Protein AF-A0A418PNS0-F1 (afdb_monomer)

Structure (mmCIF, N/CA/C/O backbone):
data_AF-A0A418PNS0-F1
#
_entry.id   AF-A0A418PNS0-F1
#
loop_
_atom_site.group_PDB
_atom_site.id
_atom_site.type_symbol
_atom_site.label_atom_id
_atom_site.label_alt_id
_atom_site.label_comp_id
_atom_site.label_asym_id
_atom_site.label_entity_id
_atom_site.label_seq_id
_atom_site.pdbx_PDB_ins_code
_atom_site.Cartn_x
_atom_site.Cartn_y
_atom_site.Cartn_z
_atom_site.occupancy
_atom_site.B_iso_or_equiv
_atom_site.auth_seq_id
_atom_site.auth_comp_id
_atom_site.auth_asym_id
_atom_site.auth_atom_id
_atom_site.pdbx_PDB_model_num
ATOM 1 N N . MET A 1 1 ? -11.534 26.327 50.986 1.00 34.31 1 MET A N 1
ATOM 2 C CA . MET A 1 1 ? -12.126 26.942 49.777 1.00 34.31 1 MET A CA 1
ATOM 3 C C . MET A 1 1 ? -12.841 25.831 49.018 1.00 34.31 1 MET A C 1
ATOM 5 O O . MET A 1 1 ? -12.192 24.864 48.654 1.00 34.31 1 MET A O 1
ATOM 9 N N . LYS A 1 2 ? -14.180 25.869 48.946 1.00 37.56 2 LYS A N 1
ATOM 10 C CA . LYS A 1 2 ? -15.025 24.792 48.393 1.00 37.56 2 LYS A CA 1
ATOM 11 C C . LYS A 1 2 ? -15.125 24.962 46.874 1.00 37.56 2 LYS A C 1
ATOM 13 O O . LYS A 1 2 ? -15.801 25.886 46.436 1.00 37.56 2 LYS A O 1
ATOM 18 N N . ASN A 1 3 ? -14.507 24.076 46.096 1.00 43.38 3 ASN A N 1
ATOM 19 C CA . ASN A 1 3 ? -14.860 23.908 44.685 1.00 43.38 3 ASN A CA 1
ATOM 20 C C . ASN A 1 3 ? -16.284 23.339 44.626 1.00 43.38 3 ASN A C 1
ATOM 22 O O . ASN A 1 3 ? -16.517 22.166 44.904 1.00 43.38 3 ASN A O 1
ATOM 26 N N . SER A 1 4 ? -17.253 24.206 44.352 1.00 55.69 4 SER A N 1
ATOM 27 C CA . SER A 1 4 ? -18.688 23.909 44.305 1.00 55.69 4 SER A CA 1
ATOM 28 C C . SER A 1 4 ? -19.158 23.314 42.972 1.00 55.69 4 SER A C 1
ATOM 30 O O . SER A 1 4 ? -20.361 23.220 42.742 1.00 55.69 4 SER A O 1
ATOM 32 N N . SER A 1 5 ? -18.242 22.903 42.096 1.00 72.25 5 SER A N 1
ATOM 33 C CA . SER A 1 5 ? -18.544 22.184 40.858 1.00 72.25 5 SER A CA 1
ATOM 34 C C . SER A 1 5 ? -18.240 20.698 41.038 1.00 72.25 5 SER A C 1
ATOM 36 O O . SER A 1 5 ? -17.0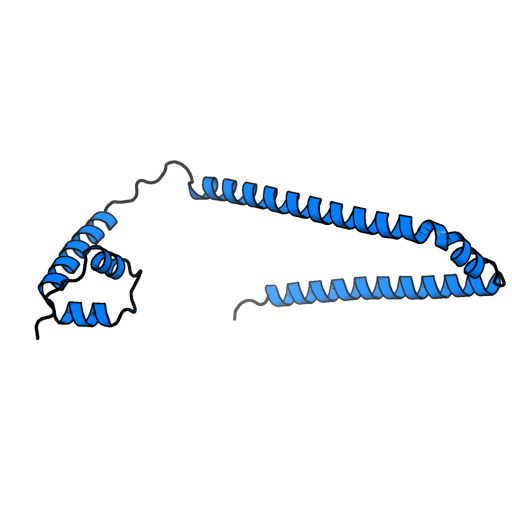80 20.305 41.157 1.00 72.25 5 SER A O 1
ATOM 38 N N . HIS A 1 6 ? -19.287 19.878 41.089 1.00 79.94 6 HIS A N 1
ATOM 39 C CA . HIS A 1 6 ? -19.162 18.425 40.978 1.00 79.94 6 HIS A CA 1
ATOM 40 C C . HIS A 1 6 ? -18.693 18.040 39.570 1.00 79.94 6 HIS A C 1
ATOM 42 O O . HIS A 1 6 ? -18.937 18.787 38.620 1.00 79.94 6 HIS A O 1
ATOM 48 N N . LEU A 1 7 ? -18.065 16.869 39.437 1.00 82.19 7 LEU A N 1
ATOM 49 C CA . LEU A 1 7 ? -17.803 16.270 38.128 1.00 82.19 7 LEU A CA 1
ATOM 50 C C . LEU A 1 7 ? -19.119 16.097 37.361 1.00 82.19 7 LEU A C 1
ATOM 52 O O . LEU A 1 7 ? -20.153 15.773 37.956 1.00 82.19 7 LEU A O 1
ATOM 56 N N . SER A 1 8 ? -19.069 16.335 36.050 1.00 85.12 8 SER A N 1
ATOM 57 C CA . SER A 1 8 ? -20.201 16.047 35.177 1.00 85.12 8 SER A CA 1
ATOM 58 C C . SER A 1 8 ? -20.406 14.536 35.073 1.00 85.12 8 SER A C 1
ATOM 60 O O . SER A 1 8 ? -19.487 13.745 35.316 1.00 85.12 8 SER A O 1
ATOM 62 N N . ASP A 1 9 ? -21.621 14.127 34.726 1.00 83.12 9 ASP A N 1
ATOM 63 C CA . ASP A 1 9 ? -21.936 12.707 34.610 1.00 83.12 9 ASP A CA 1
ATOM 64 C C . ASP A 1 9 ? -21.167 12.068 33.435 1.00 83.12 9 ASP A C 1
ATOM 66 O O . ASP A 1 9 ? -20.735 10.922 33.547 1.00 83.12 9 ASP A O 1
ATOM 70 N N . GLU A 1 10 ? -20.886 12.824 32.367 1.00 84.56 10 GLU A N 1
ATOM 71 C CA . GLU A 1 10 ? -20.041 12.389 31.245 1.00 84.56 10 GLU A CA 1
ATOM 72 C C . GLU A 1 10 ? -18.609 12.089 31.704 1.00 84.56 10 GLU A C 1
ATOM 74 O O . GLU A 1 10 ? -18.064 11.038 31.378 1.00 84.56 10 GLU A O 1
ATOM 79 N N . ALA A 1 11 ? -18.015 12.965 32.523 1.00 83.69 11 ALA A N 1
ATOM 80 C CA . ALA A 1 11 ? -16.664 12.760 33.044 1.00 83.69 11 ALA A CA 1
ATOM 81 C C . ALA A 1 11 ? -16.579 11.513 33.944 1.00 83.69 11 ALA A C 1
ATOM 83 O O . ALA A 1 11 ? -15.620 10.747 33.863 1.00 83.69 11 ALA A O 1
ATOM 84 N N . LEU A 1 12 ? -17.602 11.268 34.772 1.00 85.62 12 LEU A N 1
ATOM 85 C CA . LEU A 1 12 ? -17.678 10.065 35.609 1.00 85.62 12 LEU A CA 1
ATOM 86 C C . LEU A 1 12 ? -17.809 8.784 34.771 1.00 85.62 12 LEU A C 1
ATOM 88 O O . LEU A 1 12 ? -17.169 7.779 35.086 1.00 85.62 12 LEU A O 1
ATOM 92 N N . GLN A 1 13 ? -18.612 8.811 33.704 1.00 85.81 13 GLN A N 1
ATOM 93 C CA . GLN A 1 13 ? -18.807 7.663 32.814 1.00 85.81 13 GLN A CA 1
ATOM 94 C C . GLN A 1 13 ? -17.563 7.363 31.969 1.00 85.81 13 GLN A C 1
ATOM 96 O O . GLN A 1 13 ? -17.143 6.208 31.914 1.00 85.81 13 GLN A O 1
ATOM 101 N N . SER A 1 14 ? -16.925 8.378 31.381 1.00 85.75 14 SER A N 1
ATOM 102 C CA . SER A 1 14 ? -15.680 8.209 30.618 1.00 85.75 14 SER A CA 1
ATOM 103 C C . SER A 1 14 ? -14.528 7.720 31.498 1.00 85.75 14 SER A C 1
ATOM 105 O O . SER A 1 14 ? -13.734 6.880 31.068 1.00 85.75 14 SER A O 1
ATOM 107 N N . TYR A 1 15 ? -14.454 8.168 32.758 1.00 86.38 15 TYR A N 1
ATOM 108 C CA . TYR A 1 15 ? -13.502 7.620 33.729 1.00 86.38 15 TYR A CA 1
ATOM 109 C C . TYR A 1 15 ? -13.773 6.132 34.003 1.00 86.38 15 TYR A C 1
ATOM 111 O O . TYR A 1 15 ? -12.856 5.309 33.984 1.00 86.38 15 TYR A O 1
ATOM 119 N N . LEU A 1 16 ? -15.043 5.758 34.185 1.00 86.50 16 LEU A N 1
ATOM 120 C CA . LEU A 1 16 ? -15.452 4.377 34.434 1.00 86.50 16 LEU A CA 1
ATOM 121 C C . LEU A 1 16 ? -15.197 3.439 33.235 1.00 86.50 16 LEU A C 1
ATOM 123 O O . LEU A 1 16 ? -14.823 2.282 33.431 1.00 86.50 16 LEU A O 1
ATOM 127 N N . LEU A 1 17 ? -15.360 3.940 32.008 1.00 85.50 17 LEU A N 1
ATOM 128 C CA . LEU A 1 17 ? -15.086 3.223 30.755 1.00 85.50 17 LEU A CA 1
ATOM 129 C C . LEU A 1 17 ? -13.595 3.198 30.372 1.00 85.50 17 LEU A C 1
ATOM 131 O O . LEU A 1 17 ? -13.240 2.599 29.359 1.00 85.50 17 LEU A O 1
ATOM 135 N N . LYS A 1 18 ? -12.717 3.780 31.204 1.00 82.50 18 LYS A N 1
ATOM 136 C CA . LYS A 1 18 ? -11.265 3.907 30.980 1.00 82.50 18 LYS A CA 1
ATOM 137 C C . LYS A 1 18 ? -10.877 4.746 29.754 1.00 82.50 18 LYS A C 1
ATOM 139 O O . LYS A 1 18 ? -9.773 4.597 29.241 1.00 82.50 18 LYS A O 1
ATOM 144 N N . GLU A 1 19 ? -11.740 5.650 29.303 1.00 78.31 19 GLU A N 1
ATOM 145 C CA . GLU A 1 19 ? -11.437 6.556 28.184 1.00 78.31 19 GLU A CA 1
ATOM 146 C C . GLU A 1 19 ? -10.477 7.687 28.594 1.00 78.31 19 GLU A C 1
ATOM 148 O O . GLU A 1 19 ? -9.728 8.192 27.763 1.00 78.31 19 GLU A O 1
ATOM 153 N N . ILE A 1 20 ? -10.477 8.069 29.878 1.00 76.75 20 ILE A N 1
ATOM 154 C CA . ILE A 1 20 ? -9.719 9.212 30.429 1.00 76.75 20 ILE A CA 1
ATOM 155 C C . ILE A 1 20 ? -8.940 8.836 31.702 1.00 76.75 20 ILE A C 1
ATOM 157 O O . ILE A 1 20 ? -8.942 9.550 32.701 1.00 76.75 20 ILE A O 1
ATOM 161 N N . GLN A 1 21 ? -8.298 7.667 31.684 1.00 65.31 21 GLN A N 1
ATOM 162 C CA . GLN A 1 21 ? -7.735 7.019 32.876 1.00 65.31 21 GLN A CA 1
ATOM 163 C C . GLN A 1 21 ? -6.574 7.775 33.564 1.00 65.31 21 GLN A C 1
ATOM 165 O O . GLN A 1 21 ? -6.324 7.521 34.739 1.00 65.31 21 GLN A O 1
ATOM 170 N N . ASP A 1 22 ? -5.913 8.709 32.870 1.00 71.06 22 ASP A N 1
ATOM 171 C CA . ASP A 1 22 ? -4.702 9.411 33.339 1.00 71.06 22 ASP A CA 1
ATOM 172 C C . ASP A 1 22 ? -4.942 10.858 33.817 1.00 71.06 22 ASP A C 1
ATOM 174 O O . ASP A 1 22 ? -3.990 11.603 34.058 1.00 71.06 22 ASP A O 1
ATOM 178 N N . ASP A 1 23 ? -6.196 11.291 33.964 1.00 78.31 23 ASP A N 1
ATOM 179 C CA . ASP A 1 23 ? -6.484 12.656 34.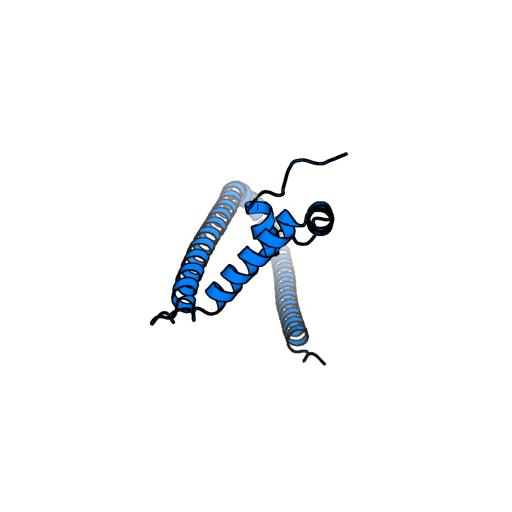413 1.00 78.31 23 ASP A CA 1
ATOM 180 C C . ASP A 1 23 ? -6.400 12.770 35.948 1.00 78.31 23 ASP A C 1
ATOM 182 O O . ASP A 1 23 ? -7.330 12.425 36.689 1.00 78.31 23 ASP A O 1
ATOM 186 N N . SER A 1 24 ? -5.255 13.252 36.438 1.00 76.31 24 SER A N 1
ATOM 187 C CA . SER A 1 24 ? -4.953 13.384 37.870 1.00 76.31 24 SER A CA 1
ATOM 188 C C . SER A 1 24 ? -5.951 14.268 38.623 1.00 76.31 24 SER A C 1
ATOM 190 O O . SER A 1 24 ? -6.207 14.032 39.805 1.00 76.31 24 SER A O 1
ATOM 192 N N . LEU A 1 25 ? -6.576 15.231 37.939 1.00 80.31 25 LEU A N 1
ATOM 193 C CA . LEU A 1 25 ? -7.578 16.127 38.520 1.00 80.31 25 LEU A CA 1
ATOM 194 C C . LEU A 1 25 ? -8.886 15.398 38.855 1.00 80.31 25 LEU A C 1
ATOM 196 O O . LEU A 1 25 ? -9.565 15.745 39.825 1.00 80.31 25 LEU A O 1
ATOM 200 N N . ILE A 1 26 ? -9.246 14.380 38.069 1.00 81.56 26 ILE A N 1
ATOM 201 C CA . ILE A 1 26 ? -10.452 13.574 38.295 1.00 81.56 26 ILE A CA 1
ATOM 202 C C . ILE A 1 26 ? -10.249 12.663 39.506 1.00 81.56 26 ILE A C 1
ATOM 204 O O . ILE A 1 26 ? -11.144 12.555 40.346 1.00 81.56 26 ILE A O 1
ATOM 208 N N . VAL A 1 27 ? -9.064 12.060 39.628 1.00 82.75 27 VAL A N 1
ATOM 209 C CA . VAL A 1 27 ? -8.703 11.200 40.765 1.00 82.75 27 VAL A CA 1
ATOM 210 C C . VAL A 1 27 ? -8.703 12.002 42.069 1.00 82.75 27 VAL A C 1
ATOM 212 O O . VAL A 1 27 ? -9.378 11.615 43.021 1.00 82.75 27 VAL A O 1
ATOM 215 N N . GLU A 1 28 ? -8.052 13.169 42.085 1.00 82.81 28 GLU A N 1
ATOM 216 C CA . GLU A 1 28 ? -8.014 14.053 43.259 1.00 82.81 28 GLU A CA 1
ATOM 217 C C . GLU A 1 28 ? -9.425 14.513 43.678 1.00 82.81 28 GLU A C 1
ATOM 219 O O . GLU A 1 28 ? -9.766 14.543 44.864 1.00 82.81 28 GLU A O 1
ATOM 224 N N . HIS A 1 29 ? -10.302 14.812 42.711 1.00 84.25 29 HIS A N 1
ATOM 225 C CA . HIS A 1 29 ? -11.686 15.186 43.004 1.00 84.25 29 HIS A CA 1
ATOM 226 C C . HIS A 1 29 ? -12.522 14.014 43.541 1.00 84.25 29 HIS A C 1
ATOM 228 O O . HIS A 1 29 ? -13.371 14.220 44.412 1.00 84.25 29 HIS A O 1
ATOM 234 N N . LEU A 1 30 ? -12.316 12.797 43.034 1.00 83.50 30 LEU A N 1
ATOM 235 C CA . LEU A 1 30 ? -13.018 11.599 43.502 1.00 83.50 30 LEU A CA 1
ATOM 236 C C . LEU A 1 30 ? -12.628 11.228 44.937 1.00 83.50 30 LEU A C 1
ATOM 238 O O . LEU A 1 30 ? -13.503 10.827 45.703 1.00 83.50 30 LEU A O 1
ATOM 242 N N . GLU A 1 31 ? -11.366 11.428 45.323 1.00 83.56 31 GLU A N 1
ATOM 243 C CA . GLU A 1 31 ? -10.904 11.239 46.705 1.00 83.56 31 GLU A CA 1
ATOM 244 C C . GLU A 1 31 ? -11.460 12.310 47.658 1.00 83.56 31 GLU A C 1
ATOM 246 O O . GLU A 1 31 ? -11.788 12.021 48.810 1.00 83.56 31 GLU A O 1
ATOM 251 N N . ALA A 1 32 ? -11.624 13.547 47.179 1.00 83.88 32 ALA A N 1
ATOM 252 C CA . ALA A 1 32 ? -12.115 14.663 47.987 1.00 83.88 32 ALA A CA 1
ATOM 253 C C . ALA A 1 32 ? -13.655 14.782 48.044 1.00 83.88 32 ALA A C 1
ATOM 255 O O . ALA A 1 32 ? -14.192 15.424 48.954 1.00 83.88 32 ALA A O 1
ATOM 256 N N . CYS A 1 33 ? -14.394 14.209 47.084 1.00 86.50 33 CYS A N 1
ATOM 257 C CA . CYS A 1 33 ? -15.842 14.392 46.941 1.00 86.50 33 CYS A CA 1
ATOM 258 C C . CYS A 1 33 ? -16.636 13.082 47.076 1.00 86.50 33 CYS A C 1
ATOM 260 O O . CYS A 1 33 ? -16.921 12.390 46.095 1.00 86.50 33 CYS A O 1
ATOM 262 N N . SER A 1 34 ? -17.151 12.825 48.282 1.00 83.50 34 SER A N 1
ATOM 263 C CA . SER A 1 34 ? -17.984 11.647 48.585 1.00 83.50 34 SER A CA 1
ATOM 264 C C . SER A 1 34 ? -19.245 11.518 47.717 1.00 83.50 34 SER A C 1
ATOM 266 O O . SER A 1 34 ? -19.723 10.415 47.456 1.00 83.50 34 SER A O 1
ATOM 268 N N . LYS A 1 35 ? -19.797 12.636 47.228 1.00 86.50 35 LYS A N 1
ATOM 269 C CA . LYS A 1 35 ? -20.976 12.629 46.348 1.00 86.50 35 LYS A CA 1
ATOM 270 C C . LYS A 1 35 ? -20.647 12.126 44.940 1.00 86.50 35 LYS A C 1
ATOM 272 O O . LYS A 1 35 ? -21.447 11.389 44.371 1.00 86.50 35 LYS A O 1
ATOM 277 N N . CYS A 1 36 ? -19.493 12.508 44.390 1.00 86.81 36 CYS A N 1
ATOM 278 C CA . CYS A 1 36 ? -19.026 12.022 43.090 1.00 86.81 36 CYS A CA 1
ATOM 279 C C . CYS A 1 36 ? -18.625 10.542 43.175 1.00 86.81 36 CYS A C 1
ATOM 281 O O . CYS A 1 36 ? -18.976 9.769 42.288 1.00 86.81 36 CYS A O 1
ATOM 283 N N . GLN A 1 37 ? -18.000 10.132 44.283 1.00 86.81 37 GLN A N 1
ATOM 284 C CA . GLN A 1 37 ? -17.685 8.729 44.558 1.00 86.81 37 GLN A CA 1
ATOM 285 C C . GLN A 1 37 ? -18.946 7.853 44.604 1.00 86.81 37 GLN A C 1
ATOM 287 O O . GLN A 1 37 ? -19.016 6.834 43.924 1.00 86.81 37 GLN A O 1
ATOM 292 N N . LYS A 1 38 ? -19.984 8.285 45.331 1.00 87.81 38 LYS A N 1
ATOM 293 C CA . LYS A 1 38 ? -21.247 7.540 45.414 1.00 87.81 38 LYS A CA 1
ATOM 294 C C . LYS A 1 38 ? -21.931 7.379 44.050 1.00 87.81 38 LYS A C 1
ATOM 296 O O . LYS A 1 38 ? -22.424 6.303 43.733 1.00 87.81 38 LYS A O 1
ATOM 301 N N . ARG A 1 39 ? -21.921 8.422 43.213 1.00 87.38 39 ARG A N 1
ATOM 302 C CA . ARG A 1 39 ? -22.436 8.335 41.833 1.00 87.38 39 ARG A CA 1
ATOM 303 C C . ARG A 1 39 ? -21.633 7.355 40.982 1.00 87.38 39 ARG A C 1
ATOM 305 O O . ARG A 1 39 ? -22.213 6.591 40.220 1.00 87.38 39 ARG A O 1
ATOM 312 N N . LEU A 1 40 ? -20.308 7.356 41.120 1.00 88.56 40 LEU A N 1
ATOM 313 C CA . LEU A 1 40 ? -19.442 6.410 40.420 1.00 88.56 40 LEU A CA 1
ATOM 314 C C . LEU A 1 40 ? -19.761 4.957 40.811 1.00 88.56 40 LEU A C 1
ATOM 316 O O . LEU A 1 40 ? -19.812 4.090 39.941 1.00 88.56 40 LEU A O 1
ATOM 320 N N . GLU A 1 41 ? -20.026 4.693 42.092 1.00 87.94 41 GLU A N 1
ATOM 321 C CA . GLU A 1 41 ? -20.464 3.376 42.577 1.00 87.94 41 GLU A CA 1
ATOM 322 C C . GLU A 1 41 ? -21.824 2.966 41.991 1.00 87.94 41 GLU A C 1
ATOM 324 O O . GLU A 1 41 ? -21.991 1.826 41.553 1.00 87.94 41 GLU A O 1
ATOM 329 N N . GLU A 1 42 ? -22.783 3.892 41.915 1.00 89.94 42 GLU A N 1
ATOM 330 C CA . GLU A 1 42 ? -24.085 3.657 41.275 1.00 89.94 42 GLU A CA 1
ATOM 331 C C . GLU A 1 42 ? -23.915 3.283 39.789 1.00 89.94 42 GLU A C 1
ATOM 333 O O . GLU A 1 42 ? -24.461 2.272 39.336 1.00 89.94 42 GLU A O 1
ATOM 338 N N . TYR A 1 43 ? -23.081 4.015 39.043 1.00 89.69 43 TYR A N 1
ATOM 339 C CA . TYR A 1 43 ? -22.762 3.688 37.648 1.00 89.69 43 TYR A CA 1
ATOM 340 C C . TYR A 1 43 ? -22.029 2.346 37.505 1.00 89.69 43 TYR A C 1
ATOM 342 O O . TYR A 1 43 ? -22.332 1.574 36.592 1.00 89.69 43 TYR A O 1
ATOM 350 N N . GLN A 1 44 ? -21.117 2.011 38.423 1.00 88.31 44 GLN A N 1
ATOM 351 C CA . GLN A 1 44 ? -20.456 0.702 38.446 1.00 88.31 44 GLN A CA 1
ATOM 352 C C . GLN A 1 44 ? -21.456 -0.446 38.587 1.00 88.31 44 GLN A C 1
ATOM 354 O O . GLN A 1 44 ? -21.295 -1.482 37.940 1.00 88.31 44 GLN A O 1
ATOM 359 N N . VAL A 1 45 ? -22.484 -0.284 39.423 1.00 89.69 45 VAL A N 1
ATOM 360 C CA . VAL A 1 45 ? -23.540 -1.291 39.587 1.00 89.69 45 VAL A CA 1
ATOM 361 C C . VAL A 1 45 ? -24.328 -1.462 38.289 1.00 89.69 45 VAL A C 1
ATOM 363 O O . VAL A 1 45 ? -24.568 -2.597 37.874 1.00 89.69 45 VAL A O 1
ATOM 366 N N . VAL A 1 46 ? -24.680 -0.364 37.613 1.00 88.50 46 VAL A N 1
ATOM 367 C CA . VAL A 1 46 ? -25.388 -0.407 36.324 1.00 88.50 46 VAL A CA 1
ATOM 368 C C . VAL A 1 46 ? -24.558 -1.134 35.268 1.00 88.50 46 VAL A C 1
ATOM 370 O O . VAL A 1 46 ? -25.051 -2.091 34.675 1.00 88.50 46 VAL A O 1
ATOM 373 N N . ILE A 1 47 ? -23.287 -0.764 35.083 1.00 86.62 47 ILE A N 1
ATOM 374 C CA . ILE A 1 47 ? -22.409 -1.414 34.097 1.00 86.62 47 ILE A CA 1
ATOM 375 C C . ILE A 1 47 ? -22.229 -2.899 34.408 1.00 86.62 47 ILE A C 1
ATOM 377 O O . ILE A 1 47 ? -22.341 -3.725 33.506 1.00 86.62 47 ILE A O 1
ATOM 381 N N . LYS A 1 48 ? -22.018 -3.267 35.678 1.00 86.31 48 LYS A N 1
ATOM 382 C CA . LYS A 1 48 ? -21.928 -4.678 36.084 1.00 86.31 48 LYS A CA 1
ATOM 383 C C . LYS A 1 48 ? -23.198 -5.455 35.755 1.00 86.31 48 LYS A C 1
ATOM 385 O O . LYS A 1 48 ? -23.111 -6.631 35.428 1.00 86.31 48 LYS A O 1
ATOM 390 N N . ASN A 1 49 ? -24.370 -4.833 35.862 1.00 86.50 49 ASN A N 1
ATOM 391 C CA . ASN A 1 49 ? -25.630 -5.483 35.514 1.00 86.50 49 ASN A CA 1
ATOM 392 C C . ASN A 1 49 ? -25.830 -5.578 34.000 1.00 86.50 49 ASN A C 1
ATOM 394 O O . ASN A 1 49 ? -26.288 -6.613 33.535 1.00 86.50 49 ASN A O 1
ATOM 398 N N . VAL A 1 50 ? -25.426 -4.563 33.234 1.00 84.88 50 VAL A N 1
ATOM 399 C CA . VAL A 1 50 ? -25.449 -4.609 31.763 1.00 84.88 50 VAL A CA 1
ATOM 400 C C . VAL A 1 50 ? -24.491 -5.676 31.231 1.00 84.88 50 VAL A C 1
ATOM 402 O O . VAL A 1 50 ? -24.859 -6.435 30.349 1.00 84.88 50 VAL A O 1
ATOM 405 N N . GLN A 1 51 ? -23.296 -5.809 31.810 1.00 83.25 51 GLN A N 1
ATOM 406 C CA . GLN A 1 51 ? -22.322 -6.841 31.425 1.00 83.25 51 GLN A CA 1
ATOM 407 C C . GLN A 1 51 ? -22.769 -8.272 31.759 1.00 83.25 51 GLN A C 1
ATOM 409 O O . GLN A 1 51 ? -22.244 -9.218 31.181 1.00 83.25 51 GLN A O 1
ATOM 414 N N . LYS A 1 52 ? -23.710 -8.446 32.697 1.00 84.31 52 LYS A N 1
ATOM 415 C CA . LYS A 1 52 ? -24.325 -9.751 32.997 1.00 84.31 52 LYS A CA 1
ATOM 416 C C . LYS A 1 52 ? -25.392 -10.150 31.984 1.00 84.31 52 LYS A C 1
ATOM 418 O O . LYS A 1 52 ? -25.808 -11.305 31.994 1.00 84.31 52 LYS A O 1
ATOM 423 N N . ILE A 1 53 ? -25.874 -9.210 31.174 1.00 83.06 53 ILE A N 1
ATOM 424 C CA . ILE A 1 53 ? -26.771 -9.530 30.072 1.00 83.06 53 ILE A CA 1
ATOM 425 C C . ILE A 1 53 ? -25.914 -10.282 29.061 1.00 83.06 53 ILE A C 1
ATOM 427 O O . ILE A 1 53 ? -24.989 -9.708 28.483 1.00 83.06 53 ILE A O 1
ATOM 431 N N . GLU A 1 54 ? -26.176 -11.579 28.899 1.00 72.62 54 GLU A N 1
ATOM 432 C CA . GLU A 1 54 ? -25.531 -12.342 27.839 1.00 72.62 54 GLU A CA 1
ATOM 433 C C . GLU A 1 54 ? -25.857 -11.660 26.508 1.00 72.62 54 GLU A C 1
ATOM 435 O O . GLU A 1 54 ? -27.033 -11.409 26.223 1.00 72.62 54 GLU A O 1
ATOM 440 N N . PRO A 1 55 ? -24.842 -11.307 25.704 1.00 70.88 55 PRO A N 1
ATOM 441 C CA . PRO A 1 55 ? -25.099 -10.773 24.384 1.00 70.88 55 PRO A CA 1
ATOM 442 C C . PRO A 1 55 ? -25.868 -11.835 23.604 1.00 70.88 55 PRO A C 1
ATOM 444 O O . PRO A 1 55 ? -25.403 -12.969 23.473 1.00 70.88 55 PRO A O 1
ATOM 447 N N . GLU A 1 56 ? -27.051 -11.477 23.103 1.00 75.62 56 GLU A N 1
ATOM 448 C CA . GLU A 1 56 ? -27.794 -12.353 22.205 1.00 75.62 56 GLU A CA 1
ATOM 449 C C . GLU A 1 56 ? -26.876 -12.714 21.036 1.00 75.62 56 GLU A C 1
ATOM 451 O O . GLU A 1 56 ? -26.390 -11.849 20.301 1.00 75.62 56 GLU A O 1
ATOM 456 N N . GLY A 1 57 ? -26.577 -14.006 20.903 1.00 70.38 57 GLY A N 1
ATOM 457 C CA . GLY A 1 57 ? -25.777 -14.495 19.796 1.00 70.38 57 GLY A CA 1
ATOM 458 C C . GLY A 1 57 ? -26.513 -14.195 18.500 1.00 70.38 57 GLY A C 1
ATOM 459 O O . GLY A 1 57 ? -27.616 -14.694 18.275 1.00 70.38 57 GLY A O 1
ATOM 460 N N . PHE A 1 58 ? -25.914 -13.384 17.633 1.00 77.12 58 PHE A N 1
ATOM 461 C CA . PHE A 1 58 ? -26.425 -13.240 16.280 1.00 77.12 58 PHE A CA 1
ATOM 462 C C . PHE A 1 58 ? -26.437 -14.622 15.620 1.00 77.12 58 PHE A C 1
ATOM 464 O O . PHE A 1 58 ? -25.448 -15.352 15.649 1.00 77.12 58 PHE A O 1
ATOM 471 N N . THR A 1 59 ? -27.558 -14.985 14.997 1.00 79.75 59 THR A N 1
ATOM 472 C CA . THR A 1 59 ? -27.697 -16.251 14.254 1.00 79.75 59 THR A CA 1
ATOM 473 C C . THR A 1 59 ? -26.844 -16.291 12.984 1.00 79.75 59 THR A C 1
ATOM 475 O O . THR A 1 59 ? -26.774 -17.319 12.313 1.00 79.75 59 THR A O 1
ATOM 478 N N . PHE A 1 60 ? -26.194 -15.176 12.649 1.00 81.25 60 PHE A N 1
ATOM 479 C CA . PHE A 1 60 ? -25.301 -15.022 11.516 1.00 81.25 60 PHE A CA 1
ATOM 480 C C . PHE A 1 60 ? -23.951 -14.466 11.973 1.00 81.25 60 PHE A C 1
ATOM 482 O O . PHE A 1 60 ? -23.860 -13.675 12.912 1.00 81.25 60 PHE A O 1
ATOM 489 N N . ASP A 1 61 ? -22.896 -14.868 11.270 1.00 83.50 61 ASP A N 1
ATOM 490 C CA . ASP A 1 61 ? -21.538 -14.409 11.537 1.00 83.50 61 ASP A CA 1
ATOM 491 C C . ASP A 1 61 ? -21.366 -12.949 11.083 1.00 83.50 61 ASP A C 1
ATOM 493 O O . ASP A 1 61 ? -21.135 -12.643 9.908 1.00 83.50 61 ASP A O 1
ATOM 497 N N . VAL A 1 62 ? -21.505 -12.033 12.043 1.00 83.81 62 VAL A N 1
ATOM 498 C CA . VAL A 1 62 ? -21.303 -10.591 11.846 1.00 83.81 62 VAL A CA 1
ATOM 499 C C . VAL A 1 62 ? -19.875 -10.298 11.384 1.00 83.81 62 VAL A C 1
ATOM 501 O O . VAL A 1 62 ? -19.672 -9.424 10.542 1.00 83.81 62 VAL A O 1
ATOM 504 N N . SER A 1 63 ? -18.886 -11.047 11.877 1.00 84.44 63 SER A N 1
ATOM 505 C CA . SER A 1 63 ? -17.483 -10.854 11.508 1.00 84.44 63 SER A CA 1
ATOM 506 C C . SER A 1 63 ? -17.259 -11.191 10.039 1.00 84.44 63 SER A C 1
ATOM 508 O O . SER A 1 63 ? -16.629 -10.412 9.324 1.00 84.44 63 SER A O 1
ATOM 510 N N . ALA A 1 64 ? -17.830 -12.299 9.558 1.00 84.50 64 ALA A N 1
ATOM 511 C CA . ALA A 1 64 ? -17.770 -12.664 8.145 1.00 84.50 64 ALA A CA 1
ATOM 512 C C . ALA A 1 64 ? -18.453 -11.617 7.253 1.00 84.50 64 ALA A C 1
ATOM 514 O O . ALA A 1 64 ? -17.908 -11.245 6.209 1.00 84.50 64 ALA A O 1
ATOM 515 N N . LEU A 1 65 ? -19.614 -11.102 7.674 1.00 86.25 65 LEU A N 1
ATOM 516 C CA . LEU A 1 65 ? -20.331 -10.073 6.922 1.00 86.25 65 LEU A CA 1
ATOM 517 C C . LEU A 1 65 ? -19.507 -8.784 6.814 1.00 86.25 65 LEU A C 1
ATOM 519 O O . LEU A 1 65 ? -19.336 -8.271 5.711 1.00 86.25 65 LEU A O 1
ATOM 523 N N . VAL A 1 66 ? -18.956 -8.299 7.931 1.00 88.25 66 VAL A N 1
ATOM 524 C CA . VAL A 1 66 ? -18.142 -7.073 7.980 1.00 88.25 66 VAL A CA 1
ATOM 525 C C . VAL A 1 66 ? -16.832 -7.240 7.207 1.00 88.25 66 VAL A C 1
ATOM 527 O O . VAL A 1 66 ? -16.443 -6.350 6.450 1.00 88.25 66 VAL A O 1
ATOM 530 N N . MET A 1 67 ? -16.163 -8.389 7.339 1.00 88.31 67 MET A N 1
ATOM 531 C CA . MET A 1 67 ? -14.913 -8.667 6.626 1.00 88.31 67 MET A CA 1
ATOM 532 C C . MET A 1 67 ? -15.121 -8.674 5.106 1.00 88.31 67 MET A C 1
ATOM 534 O O . MET A 1 67 ? -14.302 -8.147 4.347 1.00 88.31 67 MET A O 1
ATOM 538 N N . ASN A 1 68 ? -16.251 -9.208 4.641 1.00 87.81 68 ASN A N 1
ATOM 539 C CA . ASN A 1 68 ? -16.599 -9.176 3.226 1.00 87.81 68 ASN A CA 1
ATOM 540 C C . ASN A 1 68 ? -16.788 -7.732 2.719 1.00 87.81 68 ASN A C 1
ATOM 542 O O . ASN A 1 68 ? -16.295 -7.374 1.650 1.00 87.81 68 ASN A O 1
ATOM 546 N N . THR A 1 69 ? -17.422 -6.851 3.495 1.00 83.00 69 THR A N 1
ATOM 547 C CA . THR A 1 69 ? -17.584 -5.439 3.105 1.00 83.00 69 THR A CA 1
ATOM 548 C C . THR A 1 69 ? -16.257 -4.681 3.065 1.00 83.00 69 THR A C 1
ATOM 550 O O . THR A 1 69 ? -16.023 -3.910 2.129 1.00 83.00 69 THR A O 1
ATOM 553 N N . VAL A 1 70 ? -15.371 -4.911 4.040 1.00 86.38 70 VAL A N 1
ATOM 554 C CA . VAL A 1 70 ? -14.048 -4.262 4.102 1.00 86.38 70 VAL A CA 1
ATOM 555 C C . VAL A 1 70 ? -13.181 -4.677 2.914 1.00 86.38 70 VAL A C 1
ATOM 557 O O . VAL A 1 70 ? -12.656 -3.821 2.200 1.00 86.38 70 VAL A O 1
ATOM 560 N N . THR A 1 71 ? -13.097 -5.979 2.636 1.00 83.44 71 THR A N 1
ATOM 561 C CA . THR A 1 71 ? -12.280 -6.510 1.532 1.00 83.44 71 THR A CA 1
ATOM 562 C C . THR A 1 71 ? -12.770 -6.034 0.163 1.00 83.44 71 THR A C 1
ATOM 564 O O . THR A 1 71 ? -11.962 -5.692 -0.703 1.00 83.44 71 THR A O 1
ATOM 567 N N . VAL A 1 72 ? -14.088 -5.933 -0.047 1.00 82.44 72 VAL A N 1
ATOM 568 C CA . VAL A 1 72 ? -14.661 -5.374 -1.283 1.00 82.44 72 VAL A CA 1
ATOM 569 C C . VAL A 1 72 ? -14.299 -3.894 -1.447 1.00 82.44 72 VAL A C 1
ATOM 571 O O . VAL A 1 72 ? -13.953 -3.466 -2.554 1.00 82.44 72 VAL A O 1
ATOM 574 N N . TYR A 1 73 ? -14.340 -3.110 -0.367 1.00 79.81 73 TYR A N 1
ATOM 575 C CA . TYR A 1 73 ? -13.974 -1.695 -0.403 1.00 79.81 73 TYR A CA 1
ATOM 576 C C . TYR A 1 73 ? -12.482 -1.490 -0.703 1.00 79.81 73 TYR A C 1
ATOM 578 O O . TYR A 1 73 ? -12.136 -0.714 -1.600 1.00 79.81 73 TYR A O 1
ATOM 586 N N . GLU A 1 74 ? -11.598 -2.226 -0.026 1.00 79.62 74 GLU A N 1
ATOM 587 C CA . GLU A 1 74 ? -10.153 -2.175 -0.275 1.00 79.62 74 GLU A CA 1
ATOM 588 C C . GLU A 1 74 ? -9.806 -2.592 -1.702 1.00 79.62 74 GLU A C 1
ATOM 590 O O . GLU A 1 74 ? -9.083 -1.876 -2.398 1.00 79.62 74 GLU A O 1
ATOM 595 N N . LYS A 1 75 ? -10.393 -3.689 -2.187 1.00 80.12 75 LYS A N 1
ATOM 596 C CA . LYS A 1 75 ? -10.159 -4.185 -3.548 1.00 80.12 75 LYS A CA 1
ATOM 597 C C . LYS A 1 75 ? -10.627 -3.191 -4.611 1.00 80.12 75 LYS A C 1
ATOM 599 O O . LYS A 1 75 ? -9.982 -3.033 -5.648 1.00 80.12 75 LYS A O 1
ATOM 604 N N . ARG A 1 76 ? -11.733 -2.480 -4.369 1.00 78.75 76 ARG A N 1
ATOM 605 C CA . ARG A 1 76 ? -12.219 -1.425 -5.273 1.00 78.75 76 ARG A CA 1
ATOM 606 C C . ARG A 1 76 ? -11.303 -0.199 -5.259 1.00 78.75 76 ARG A C 1
ATOM 608 O O . ARG A 1 76 ? -11.076 0.400 -6.312 1.00 78.75 76 ARG A O 1
ATOM 615 N N . LYS A 1 77 ? -10.767 0.163 -4.091 1.00 81.69 77 LYS A N 1
ATOM 616 C CA . LYS A 1 77 ? -9.826 1.278 -3.925 1.00 81.69 77 LYS A CA 1
ATOM 617 C C . LYS A 1 77 ? -8.473 0.985 -4.582 1.00 81.69 77 LYS A C 1
ATOM 619 O O . LYS A 1 77 ? -8.008 1.829 -5.349 1.00 81.69 77 LYS A O 1
ATOM 624 N N . SER A 1 78 ? -7.892 -0.199 -4.360 1.00 78.81 78 SER A N 1
ATOM 625 C CA . SER A 1 78 ? -6.592 -0.578 -4.941 1.00 78.81 78 SER A CA 1
ATOM 626 C C . SER A 1 78 ? -6.666 -0.629 -6.464 1.00 78.81 78 SER A C 1
ATOM 628 O O . SER A 1 78 ? -5.857 -0.004 -7.140 1.00 78.81 78 SER A O 1
ATOM 630 N N . ARG A 1 79 ? -7.717 -1.248 -7.017 1.00 78.31 79 ARG A N 1
ATOM 631 C CA . ARG A 1 79 ? -7.910 -1.348 -8.467 1.00 78.31 79 ARG A CA 1
ATOM 632 C C . ARG A 1 79 ? -8.000 0.033 -9.127 1.00 78.31 79 ARG A C 1
ATOM 634 O O . ARG A 1 79 ? -7.449 0.241 -10.202 1.00 78.31 79 ARG A O 1
ATOM 641 N N . ARG A 1 80 ? -8.658 1.009 -8.488 1.00 78.62 80 ARG A N 1
ATOM 642 C CA . ARG A 1 80 ? -8.721 2.389 -9.005 1.00 78.62 80 ARG A CA 1
ATOM 643 C C . ARG A 1 80 ? -7.354 3.080 -8.969 1.00 78.62 80 ARG A C 1
ATOM 645 O O . ARG A 1 80 ? -7.038 3.820 -9.896 1.00 78.62 80 ARG A O 1
ATOM 652 N N . GLN A 1 81 ? -6.557 2.844 -7.928 1.00 81.19 81 GLN A N 1
ATOM 653 C CA . GLN A 1 81 ? -5.191 3.369 -7.831 1.00 81.19 81 GLN A CA 1
ATOM 654 C C . GLN A 1 81 ? -4.253 2.723 -8.855 1.00 81.19 81 GLN A C 1
ATOM 656 O O . GLN A 1 81 ? -3.485 3.438 -9.488 1.00 81.19 81 GLN A O 1
ATOM 661 N N . GLU A 1 82 ? -4.360 1.414 -9.082 1.00 86.12 82 GLU A N 1
ATOM 662 C CA . GLU A 1 82 ? -3.608 0.703 -10.120 1.00 86.12 82 GLU A CA 1
ATOM 663 C C . GLU A 1 82 ? -3.919 1.262 -11.511 1.00 86.12 82 GLU A C 1
ATOM 665 O O . GLU A 1 82 ? -3.000 1.583 -12.260 1.00 86.12 82 GLU A O 1
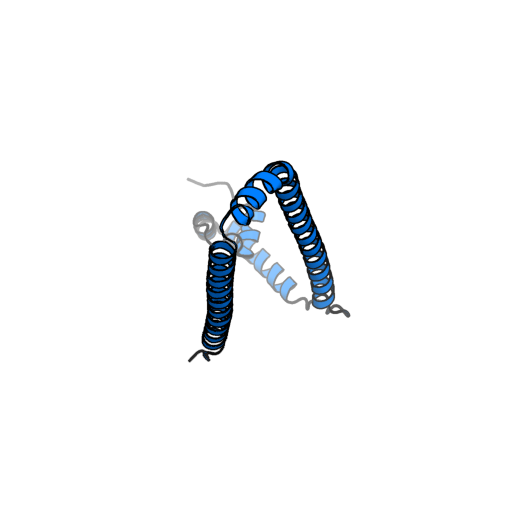ATOM 670 N N . PHE A 1 83 ? -5.197 1.467 -11.848 1.00 88.06 83 PHE A N 1
ATOM 671 C CA . PHE A 1 83 ? -5.563 2.080 -13.127 1.00 88.06 83 PHE A CA 1
ATOM 672 C C . PHE A 1 83 ? -5.060 3.518 -13.261 1.00 88.06 83 PHE A C 1
ATOM 674 O O . PHE A 1 83 ? -4.602 3.900 -14.335 1.00 88.06 83 PHE A O 1
ATOM 681 N N . ALA A 1 84 ? -5.113 4.312 -12.188 1.00 90.75 84 ALA A N 1
ATOM 682 C CA . ALA A 1 84 ? -4.565 5.666 -12.200 1.00 90.75 84 ALA A CA 1
ATOM 683 C C . ALA A 1 84 ? -3.042 5.654 -12.410 1.00 90.75 84 ALA A C 1
ATOM 685 O O . ALA A 1 84 ? -2.532 6.413 -13.231 1.00 90.75 84 ALA A O 1
ATOM 686 N N . PHE A 1 85 ? -2.330 4.755 -11.728 1.00 92.44 85 PHE A N 1
ATOM 687 C CA . PHE A 1 85 ? -0.889 4.576 -11.879 1.00 92.44 85 PHE A CA 1
ATOM 688 C C . PHE A 1 85 ? -0.517 4.173 -13.310 1.00 92.44 85 PHE A C 1
ATOM 690 O O . PHE A 1 85 ? 0.312 4.831 -13.937 1.00 92.44 85 PHE A O 1
ATOM 697 N N . TRP A 1 86 ? -1.177 3.151 -13.863 1.00 93.69 86 TRP A N 1
ATOM 698 C CA . TRP A 1 86 ? -0.955 2.714 -15.243 1.00 93.69 86 TRP A CA 1
ATOM 699 C C . TRP A 1 86 ? -1.315 3.794 -16.265 1.00 93.69 86 TRP A C 1
ATOM 701 O O . TRP A 1 86 ? -0.589 3.974 -17.239 1.00 93.69 86 TRP A O 1
ATOM 711 N N . GLY A 1 87 ? -2.388 4.553 -16.033 1.00 94.44 87 GLY A N 1
ATOM 712 C CA . GLY A 1 87 ? -2.770 5.677 -16.886 1.00 94.44 87 GLY A CA 1
ATOM 713 C C . GLY A 1 87 ? -1.700 6.769 -16.931 1.00 94.44 87 GLY A C 1
ATOM 714 O O . GLY A 1 87 ? -1.316 7.206 -18.015 1.00 94.44 87 GLY A O 1
ATOM 715 N N . VAL A 1 88 ? -1.165 7.164 -15.770 1.00 94.94 88 VAL A N 1
ATOM 716 C CA . VAL A 1 88 ? -0.067 8.143 -15.683 1.00 94.94 88 VAL A CA 1
ATOM 717 C C . VAL A 1 88 ? 1.204 7.604 -16.339 1.00 94.94 88 VAL A C 1
ATOM 719 O O . VAL A 1 88 ? 1.853 8.333 -17.087 1.00 94.94 88 VAL A O 1
ATOM 722 N N . LEU A 1 89 ? 1.539 6.330 -16.115 1.00 94.12 89 LEU A N 1
ATOM 723 C CA . LEU A 1 89 ? 2.709 5.690 -16.717 1.00 94.12 89 LEU A CA 1
ATOM 724 C C . LEU A 1 89 ? 2.623 5.694 -18.250 1.00 94.12 89 LEU A C 1
ATOM 726 O O . LEU A 1 89 ? 3.574 6.093 -18.916 1.00 94.12 89 LEU A O 1
ATOM 730 N N . ILE A 1 90 ? 1.475 5.301 -18.810 1.00 95.62 90 ILE A N 1
ATOM 731 C CA . ILE A 1 90 ? 1.242 5.298 -20.261 1.00 95.62 90 ILE A CA 1
ATOM 732 C C . ILE A 1 90 ? 1.345 6.716 -20.823 1.00 95.62 90 ILE A C 1
ATOM 734 O O . ILE A 1 90 ? 1.999 6.920 -21.842 1.00 95.62 90 ILE A O 1
ATOM 738 N N . LEU A 1 91 ? 0.746 7.702 -20.153 1.00 95.75 91 LEU A N 1
ATOM 739 C CA . LEU A 1 91 ? 0.794 9.096 -20.589 1.00 95.75 91 LEU A CA 1
ATOM 740 C C . LEU A 1 91 ? 2.231 9.632 -20.596 1.00 95.75 91 LEU A C 1
ATOM 742 O O . LEU A 1 91 ? 2.632 10.303 -21.545 1.00 95.75 91 LEU A O 1
ATOM 746 N N . LEU A 1 92 ? 3.024 9.285 -19.584 1.00 95.81 92 LEU A N 1
ATOM 747 C CA . LEU A 1 92 ? 4.429 9.668 -19.488 1.00 95.81 92 LEU A CA 1
ATOM 748 C C . LEU A 1 92 ? 5.259 9.011 -20.602 1.00 95.81 92 LEU A C 1
ATOM 750 O O . LEU A 1 92 ? 6.011 9.698 -21.291 1.00 95.81 92 LEU A O 1
ATOM 754 N N . VAL A 1 93 ? 5.076 7.708 -20.841 1.00 95.31 93 VAL A N 1
ATOM 755 C CA . VAL A 1 93 ? 5.764 6.980 -21.922 1.00 95.31 93 VAL A CA 1
ATOM 756 C C . VAL A 1 93 ? 5.390 7.537 -23.296 1.00 95.31 93 VAL A C 1
ATOM 758 O O . VAL A 1 93 ? 6.273 7.748 -24.129 1.00 95.31 93 VAL A O 1
ATOM 761 N N . LEU A 1 94 ? 4.107 7.821 -23.536 1.00 95.44 94 LEU A N 1
ATOM 762 C CA . LEU A 1 94 ? 3.641 8.443 -24.776 1.00 95.44 94 LEU A CA 1
ATOM 763 C C . LEU A 1 94 ? 4.204 9.854 -24.941 1.00 95.44 94 LEU A C 1
ATOM 765 O O . LEU A 1 94 ? 4.647 10.195 -26.033 1.00 95.44 94 LEU A O 1
ATOM 769 N N . GLY A 1 95 ? 4.248 10.649 -23.870 1.00 94.56 95 GLY A N 1
ATOM 770 C CA . GLY A 1 95 ? 4.832 11.988 -23.882 1.00 94.56 95 GLY A CA 1
ATOM 771 C C . GLY A 1 95 ? 6.314 11.973 -24.254 1.00 94.56 95 GLY A C 1
ATOM 772 O O . GLY A 1 95 ? 6.729 12.698 -25.157 1.00 94.56 95 GLY A O 1
ATOM 773 N N . ILE A 1 96 ? 7.103 11.094 -23.626 1.00 93.19 96 ILE A N 1
ATOM 774 C CA . ILE A 1 96 ? 8.527 10.920 -23.954 1.00 93.19 96 ILE A CA 1
ATOM 775 C C . ILE A 1 96 ? 8.694 10.424 -25.392 1.00 93.19 96 ILE A C 1
ATOM 777 O O . ILE A 1 96 ? 9.541 10.933 -26.128 1.00 93.19 96 ILE A O 1
ATOM 781 N N . SER A 1 97 ? 7.891 9.447 -25.814 1.00 89.69 97 SER A N 1
ATOM 782 C CA . SER A 1 97 ? 7.958 8.895 -27.172 1.00 89.69 97 SER A CA 1
ATOM 783 C C . SER A 1 97 ? 7.644 9.968 -28.213 1.00 89.69 97 SER A C 1
ATOM 785 O O . SER A 1 97 ? 8.391 10.142 -29.169 1.00 89.69 97 SER A O 1
ATOM 787 N N . PHE A 1 98 ? 6.589 10.752 -27.992 1.00 94.25 98 PHE A N 1
ATOM 788 C CA . PHE A 1 98 ? 6.195 11.830 -28.892 1.00 94.25 98 PHE A CA 1
ATOM 789 C C . PHE A 1 98 ? 7.260 12.928 -28.969 1.00 94.25 98 PHE A C 1
ATOM 791 O O . PHE A 1 98 ? 7.602 13.387 -30.057 1.00 94.25 98 PHE A O 1
ATOM 798 N N . PHE A 1 99 ? 7.839 13.300 -27.826 1.00 93.12 99 PHE A N 1
ATOM 799 C CA . PHE A 1 99 ? 8.913 14.286 -27.761 1.00 93.12 99 PHE A CA 1
ATOM 800 C C . PHE A 1 99 ? 10.216 13.805 -28.421 1.00 93.12 99 PHE A C 1
ATOM 802 O O . PHE A 1 99 ? 10.940 14.606 -29.005 1.00 93.12 99 PHE A O 1
ATOM 809 N N . SER A 1 100 ? 10.518 12.505 -28.360 1.00 88.69 100 SER A N 1
ATOM 810 C CA . SER A 1 100 ? 11.753 11.928 -28.913 1.00 88.69 100 SER A CA 1
ATOM 811 C C . SER A 1 100 ? 11.679 11.583 -30.407 1.00 88.69 100 SER A C 1
ATOM 813 O O . SER A 1 100 ? 12.726 11.535 -31.054 1.00 88.69 100 SER A O 1
ATOM 815 N N . LEU A 1 101 ? 10.481 11.428 -30.990 1.00 88.88 101 LEU A N 1
ATOM 816 C CA . LEU A 1 101 ? 10.277 11.184 -32.429 1.00 88.88 101 LEU A CA 1
ATOM 817 C C . LEU A 1 101 ? 11.081 12.111 -33.370 1.00 88.88 101 LEU A C 1
ATOM 819 O O . LEU A 1 101 ? 11.749 11.583 -34.260 1.00 88.88 101 LEU A O 1
ATOM 823 N N . PRO A 1 102 ? 11.089 13.451 -33.210 1.00 89.88 102 PRO A N 1
ATOM 824 C CA . PRO A 1 102 ? 11.868 14.329 -34.091 1.00 89.88 102 PRO A CA 1
ATOM 825 C C . PRO A 1 102 ? 13.390 14.170 -33.936 1.00 89.88 102 PRO A C 1
ATOM 827 O O . PRO A 1 102 ? 14.136 14.493 -34.859 1.00 89.88 102 PRO A O 1
ATOM 830 N N . PHE A 1 103 ? 13.865 13.648 -32.803 1.00 85.69 103 PHE A N 1
ATOM 831 C CA . PHE A 1 103 ? 15.291 13.444 -32.531 1.00 85.69 103 PHE A CA 1
ATOM 832 C C . PHE A 1 103 ? 15.794 12.062 -32.967 1.00 85.69 103 PHE A C 1
ATOM 834 O O . PHE A 1 103 ? 16.990 11.905 -33.226 1.00 85.69 103 PHE A O 1
ATOM 841 N N . LEU A 1 104 ? 14.901 11.074 -33.116 1.00 84.56 104 LEU A N 1
ATOM 842 C CA . LEU A 1 104 ? 15.242 9.728 -33.588 1.00 84.56 104 LEU A CA 1
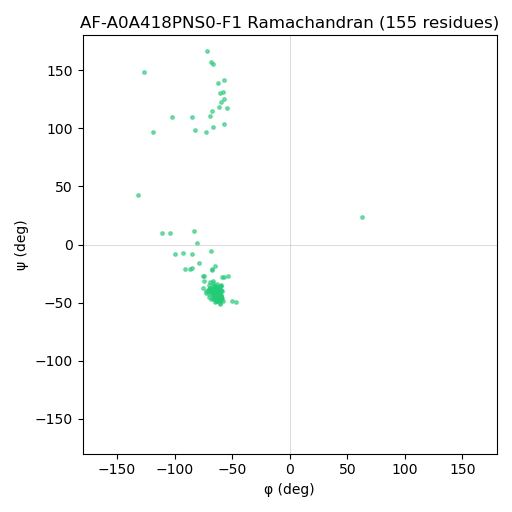ATOM 843 C C . LEU A 1 104 ? 16.081 9.705 -34.874 1.00 84.56 104 LEU A C 1
ATOM 845 O O . LEU A 1 104 ? 17.094 9.012 -34.865 1.00 84.56 104 LEU A O 1
ATOM 849 N N . PRO A 1 105 ? 15.758 10.431 -35.964 1.00 83.56 105 PRO A N 1
ATOM 850 C CA . PRO A 1 105 ? 16.563 10.363 -37.185 1.00 83.56 105 PRO A CA 1
ATOM 851 C C . PRO A 1 105 ? 18.000 10.868 -36.986 1.00 83.56 105 PRO A C 1
ATOM 853 O O . PRO A 1 105 ? 18.920 10.317 -37.585 1.00 83.56 105 PRO A O 1
ATOM 856 N N . ALA A 1 106 ? 18.225 11.866 -36.125 1.00 83.06 106 ALA A N 1
ATOM 857 C CA . ALA A 1 106 ? 19.568 12.361 -35.816 1.00 83.06 106 ALA A CA 1
ATOM 858 C C . ALA A 1 106 ? 20.377 11.340 -35.000 1.00 83.06 106 ALA A C 1
ATOM 860 O O . ALA A 1 106 ? 21.539 11.078 -35.309 1.00 83.06 106 ALA A O 1
ATOM 861 N N . VAL A 1 107 ? 19.739 10.718 -34.004 1.00 80.56 107 VAL A N 1
ATOM 862 C CA . VAL A 1 107 ? 20.346 9.663 -33.182 1.00 80.56 107 VAL A CA 1
ATOM 863 C C . VAL A 1 107 ? 20.645 8.431 -34.036 1.00 80.56 107 VAL A C 1
ATOM 865 O O . VAL A 1 107 ? 21.779 7.964 -34.061 1.00 80.56 107 VAL A O 1
ATOM 868 N N . PHE A 1 108 ? 19.681 7.949 -34.823 1.00 79.88 108 PHE A N 1
ATOM 869 C CA . PHE A 1 108 ? 19.894 6.825 -35.733 1.00 79.88 108 PHE A CA 1
ATOM 870 C C . PHE A 1 108 ? 20.992 7.111 -36.753 1.00 79.88 108 PHE A C 1
ATOM 872 O O . PHE A 1 108 ? 21.823 6.242 -36.999 1.00 79.88 108 PHE A O 1
ATOM 879 N N . LYS A 1 109 ? 21.065 8.328 -37.300 1.00 81.94 109 LYS A N 1
ATOM 880 C CA . LYS A 1 109 ? 22.147 8.700 -38.213 1.00 81.94 109 LYS A CA 1
ATOM 881 C C . LYS A 1 109 ? 23.515 8.631 -37.535 1.00 81.94 109 LYS A C 1
ATOM 883 O O . LYS A 1 109 ? 24.436 8.136 -38.161 1.00 81.94 109 LYS A O 1
ATOM 888 N N . LEU A 1 110 ? 23.652 9.043 -36.274 1.00 76.44 110 LEU A N 1
ATOM 889 C CA . LEU A 1 110 ? 24.906 8.910 -35.515 1.00 76.44 110 LEU A CA 1
ATOM 890 C C . LEU A 1 110 ? 25.298 7.444 -35.264 1.00 76.44 110 LEU A C 1
ATOM 892 O O . LEU A 1 110 ? 26.471 7.097 -35.372 1.00 76.44 110 LEU A O 1
ATOM 896 N N . PHE A 1 111 ? 24.328 6.572 -34.973 1.00 70.00 111 PHE A N 1
ATOM 897 C CA . PHE A 1 111 ? 24.583 5.141 -34.758 1.00 70.00 111 PHE A CA 1
ATOM 898 C C . PHE A 1 111 ? 24.866 4.368 -36.059 1.00 70.00 111 PHE A C 1
ATOM 900 O O . PHE A 1 111 ? 25.643 3.409 -36.047 1.00 70.00 111 PHE A O 1
ATOM 907 N N . PHE A 1 112 ? 24.270 4.789 -37.179 1.00 69.69 112 PHE A N 1
ATOM 908 C CA . PHE A 1 112 ? 24.414 4.142 -38.487 1.00 69.69 112 PHE A CA 1
ATOM 909 C C . PHE A 1 112 ? 25.415 4.828 -39.434 1.00 69.69 112 PHE A C 1
ATOM 911 O O . PHE A 1 112 ? 25.726 4.255 -40.473 1.00 69.69 112 PHE A O 1
ATOM 918 N N . SER A 1 113 ? 25.953 6.013 -39.110 1.00 68.56 113 SER A N 1
ATOM 919 C CA . SER A 1 113 ? 27.018 6.655 -39.906 1.00 68.56 113 SER A CA 1
ATOM 920 C C . SER A 1 113 ? 28.426 6.182 -39.542 1.00 68.56 113 SER A C 1
ATOM 922 O O . SER A 1 113 ? 29.386 6.580 -40.199 1.00 68.56 113 SER A O 1
ATOM 924 N N . GLY A 1 114 ? 28.572 5.396 -38.473 1.00 66.94 114 GLY A N 1
ATOM 925 C CA . GLY A 1 114 ? 29.832 4.74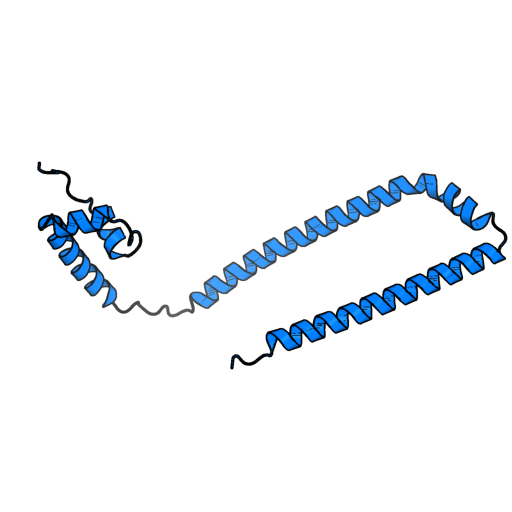8 -38.114 1.00 66.94 114 GLY A CA 1
ATOM 926 C C . GLY A 1 114 ? 30.177 3.599 -39.066 1.00 66.94 114 GLY A C 1
ATOM 927 O O . GLY A 1 114 ? 29.334 3.124 -39.827 1.00 66.94 114 GLY A O 1
ATOM 928 N N . SER A 1 115 ? 31.423 3.117 -39.023 1.00 76.19 115 SER A N 1
ATOM 929 C CA . SER A 1 115 ? 31.761 1.883 -39.738 1.00 76.19 115 SER A CA 1
ATOM 930 C C . SER A 1 115 ? 30.937 0.726 -39.162 1.00 76.19 115 SER A C 1
ATOM 932 O O . SER A 1 115 ? 30.783 0.618 -37.943 1.00 76.19 115 SER A O 1
ATOM 934 N N . GLY A 1 116 ? 30.420 -0.156 -40.024 1.00 76.62 116 GLY A N 1
ATOM 935 C CA . GLY A 1 116 ? 29.548 -1.256 -39.595 1.00 76.62 116 GLY A CA 1
ATOM 936 C C . GLY A 1 116 ? 30.155 -2.133 -38.492 1.00 76.62 116 GLY A C 1
ATOM 937 O O . GLY A 1 116 ? 29.417 -2.659 -37.666 1.00 76.62 116 GLY A O 1
ATOM 938 N N . LEU A 1 117 ? 31.491 -2.223 -38.416 1.00 77.12 117 LEU A N 1
ATOM 939 C CA . LEU A 1 117 ? 32.216 -2.937 -37.360 1.00 77.12 117 LEU A CA 1
ATOM 940 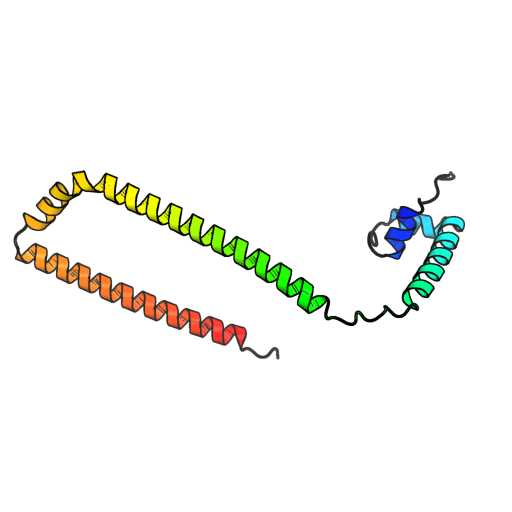C C . LEU A 1 117 ? 32.105 -2.269 -35.984 1.00 77.12 117 LEU A C 1
ATOM 942 O O . LEU A 1 117 ? 31.928 -2.973 -34.993 1.00 77.12 117 LEU A O 1
ATOM 946 N N . ILE A 1 118 ? 32.184 -0.936 -35.905 1.00 80.19 118 ILE A N 1
ATOM 947 C CA . ILE A 1 118 ? 32.066 -0.204 -34.632 1.00 80.19 118 ILE A CA 1
ATOM 948 C C . ILE A 1 118 ? 30.642 -0.337 -34.091 1.00 80.19 118 ILE A C 1
ATOM 950 O O . ILE A 1 118 ? 30.460 -0.586 -32.901 1.00 80.19 118 ILE A O 1
ATOM 954 N N . THR A 1 119 ? 29.633 -0.249 -34.962 1.00 80.56 119 THR A N 1
ATOM 955 C CA . THR A 1 119 ? 28.229 -0.440 -34.579 1.00 80.56 119 THR A CA 1
ATOM 956 C C . THR A 1 119 ? 27.974 -1.866 -34.078 1.00 80.56 119 THR A C 1
ATOM 958 O O . THR A 1 119 ? 27.313 -2.045 -33.059 1.00 80.56 119 THR A O 1
ATOM 961 N N . LEU A 1 120 ? 28.555 -2.885 -34.724 1.00 84.25 120 LEU A N 1
ATOM 962 C CA . LEU A 1 120 ? 28.449 -4.287 -34.294 1.00 84.25 120 LEU A CA 1
ATOM 963 C C . LEU A 1 120 ? 29.106 -4.526 -32.925 1.00 84.25 120 LEU A C 1
ATOM 965 O O . LEU A 1 120 ? 28.520 -5.183 -32.066 1.00 84.25 120 LEU A O 1
ATOM 969 N N . LEU A 1 121 ? 30.289 -3.944 -32.699 1.00 86.31 121 LEU A N 1
ATOM 970 C CA . LEU A 1 121 ? 30.986 -3.982 -31.409 1.00 86.31 121 LEU A CA 1
ATOM 971 C C . LEU A 1 121 ? 30.186 -3.272 -30.313 1.00 86.31 121 LEU A C 1
ATOM 973 O O . LEU A 1 121 ? 30.029 -3.818 -29.224 1.00 86.31 121 LEU A O 1
ATOM 977 N N . ALA A 1 122 ? 29.633 -2.093 -30.604 1.00 85.38 122 ALA A N 1
ATOM 978 C CA . ALA A 1 122 ? 28.814 -1.336 -29.662 1.00 85.38 122 ALA A CA 1
ATOM 979 C C . ALA A 1 122 ? 27.537 -2.095 -29.270 1.00 85.38 122 ALA A C 1
ATOM 981 O O . ALA A 1 122 ? 27.207 -2.164 -28.086 1.00 85.38 122 ALA A O 1
ATOM 982 N N . ILE A 1 123 ? 26.856 -2.719 -30.238 1.00 87.44 123 ILE A N 1
ATOM 983 C CA . ILE A 1 123 ? 25.700 -3.586 -29.972 1.00 87.44 123 ILE A CA 1
ATOM 984 C C . ILE A 1 123 ? 26.129 -4.782 -29.121 1.00 87.44 123 ILE A C 1
ATOM 986 O O . ILE A 1 123 ? 25.472 -5.071 -28.128 1.00 87.44 123 ILE A O 1
ATOM 990 N N . GLY A 1 124 ? 27.241 -5.442 -29.456 1.00 91.00 124 GLY A N 1
ATOM 991 C CA . GLY A 1 124 ? 27.753 -6.585 -28.697 1.00 91.00 124 GLY A CA 1
ATOM 992 C C . GLY A 1 124 ? 28.069 -6.243 -27.239 1.00 91.00 124 GLY A C 1
ATOM 993 O O . GLY A 1 124 ? 27.653 -6.962 -26.332 1.00 91.00 124 GLY A O 1
ATOM 994 N N . VAL A 1 125 ? 28.738 -5.111 -26.998 1.00 91.75 125 VAL A N 1
ATOM 995 C CA . VAL A 1 125 ? 29.029 -4.618 -25.642 1.00 91.75 125 VAL A CA 1
ATOM 996 C C . VAL A 1 125 ? 27.738 -4.257 -24.910 1.00 91.75 125 VAL A C 1
ATOM 998 O O . VAL A 1 125 ? 27.554 -4.667 -23.765 1.00 91.75 125 VAL A O 1
ATOM 1001 N N . GLY A 1 126 ? 26.816 -3.551 -25.569 1.00 92.56 126 GLY A N 1
ATOM 1002 C CA . GLY A 1 126 ? 25.521 -3.198 -24.987 1.00 92.56 126 GLY A CA 1
ATOM 1003 C C . GLY A 1 126 ? 24.707 -4.428 -24.584 1.00 92.56 126 GLY A C 1
ATOM 1004 O O . GLY A 1 126 ? 24.175 -4.483 -23.478 1.00 92.56 126 GLY A O 1
ATOM 1005 N N . LEU A 1 127 ? 24.671 -5.448 -25.441 1.00 94.00 127 LEU A N 1
ATOM 1006 C CA . LEU A 1 127 ? 23.955 -6.698 -25.195 1.00 94.00 127 LEU A CA 1
ATOM 1007 C C . LEU A 1 127 ? 24.613 -7.508 -24.070 1.00 94.00 127 LEU A C 1
ATOM 1009 O O . LEU A 1 127 ? 23.917 -8.056 -23.219 1.00 94.00 127 LEU A O 1
ATOM 1013 N N . GLY A 1 128 ? 25.947 -7.519 -24.008 1.00 95.56 128 GLY A N 1
ATOM 1014 C CA . GLY A 1 128 ? 26.700 -8.140 -22.918 1.00 95.56 128 GLY A CA 1
ATOM 1015 C C . GLY A 1 128 ? 26.424 -7.486 -21.563 1.00 95.56 128 GLY A C 1
ATOM 1016 O O . GLY A 1 128 ? 26.104 -8.180 -20.599 1.00 95.56 128 GLY A O 1
ATOM 1017 N N . VAL A 1 129 ? 26.474 -6.152 -21.494 1.00 95.44 129 VAL A N 1
ATOM 1018 C CA . VAL A 1 129 ? 26.140 -5.400 -20.271 1.00 95.44 129 VAL A CA 1
ATOM 1019 C C . VAL A 1 129 ? 24.682 -5.630 -19.879 1.00 95.44 129 VAL A C 1
ATOM 1021 O O . VAL A 1 129 ? 24.388 -5.848 -18.706 1.00 95.44 129 VAL A O 1
ATOM 1024 N N . PHE A 1 130 ? 23.766 -5.640 -20.846 1.00 94.62 130 PHE A N 1
ATOM 1025 C CA . PHE A 1 130 ? 22.351 -5.890 -20.592 1.00 94.62 130 PHE A CA 1
ATOM 1026 C C . PHE A 1 130 ? 22.101 -7.281 -19.991 1.00 94.62 130 PHE A C 1
ATOM 1028 O O . PHE A 1 130 ? 21.417 -7.400 -18.975 1.00 94.62 130 PHE A O 1
ATOM 1035 N N . LEU A 1 131 ? 22.702 -8.331 -20.562 1.00 95.44 131 LEU A N 1
ATOM 1036 C CA . LEU A 1 131 ? 22.607 -9.694 -20.029 1.00 95.44 131 LEU A CA 1
ATOM 1037 C C . LEU A 1 131 ? 23.256 -9.823 -18.646 1.00 95.44 131 LEU A C 1
ATOM 1039 O O . LEU A 1 131 ? 22.722 -10.516 -17.776 1.00 95.44 131 LEU A O 1
ATOM 1043 N N . PHE A 1 132 ? 24.376 -9.135 -18.419 1.00 95.56 132 PHE A N 1
ATOM 1044 C CA . PHE A 1 132 ? 25.027 -9.088 -17.113 1.00 95.56 132 PHE A CA 1
ATOM 1045 C C . PHE A 1 132 ? 24.109 -8.464 -16.055 1.00 95.56 132 PHE A C 1
ATOM 1047 O O . PHE A 1 132 ? 23.901 -9.059 -14.999 1.00 95.56 132 PHE A O 1
ATOM 1054 N N . LEU A 1 133 ? 23.491 -7.321 -16.361 1.00 94.00 133 LEU A N 1
ATOM 1055 C CA . LEU A 1 133 ? 22.553 -6.650 -15.459 1.00 94.00 133 LEU A CA 1
ATOM 1056 C C . LEU A 1 133 ? 21.293 -7.481 -15.204 1.00 94.00 133 LEU A C 1
ATOM 1058 O O . LEU A 1 133 ? 20.838 -7.556 -14.066 1.00 94.00 133 LEU A O 1
ATOM 1062 N N . LEU A 1 134 ? 20.745 -8.147 -16.225 1.00 92.56 134 LEU A N 1
ATOM 1063 C CA . LEU A 1 134 ? 19.625 -9.075 -16.041 1.00 92.56 134 LEU A CA 1
ATOM 1064 C C . LEU A 1 134 ? 19.990 -10.207 -15.079 1.00 92.56 134 LEU A C 1
ATOM 1066 O O . LEU A 1 134 ? 19.228 -10.518 -14.164 1.00 92.56 134 LEU A O 1
ATOM 1070 N N . THR A 1 135 ? 21.171 -10.793 -15.264 1.00 93.38 135 THR A N 1
ATOM 1071 C CA . THR A 1 135 ? 21.676 -11.857 -14.391 1.00 93.38 135 THR A CA 1
ATOM 1072 C C . THR A 1 135 ? 21.845 -11.354 -12.957 1.00 93.38 135 THR A C 1
ATOM 1074 O O . THR A 1 135 ? 21.450 -12.039 -12.011 1.00 93.38 135 THR A O 1
ATOM 1077 N N . ASP A 1 136 ? 22.375 -10.142 -12.784 1.00 93.75 136 ASP A N 1
ATOM 1078 C CA . ASP A 1 136 ? 22.566 -9.521 -11.474 1.00 93.75 136 ASP A CA 1
ATOM 1079 C C . ASP A 1 136 ? 21.232 -9.233 -10.765 1.00 93.75 136 ASP A C 1
ATOM 1081 O O . ASP A 1 136 ? 21.065 -9.576 -9.594 1.00 93.75 136 ASP A O 1
ATOM 1085 N N . ILE A 1 137 ? 20.232 -8.715 -11.487 1.00 93.62 137 ILE A N 1
ATOM 1086 C CA . ILE A 1 137 ? 18.880 -8.473 -10.959 1.00 93.62 137 ILE A CA 1
ATOM 1087 C C . ILE A 1 137 ? 18.224 -9.782 -10.509 1.00 93.62 137 ILE A C 1
ATOM 1089 O O . ILE A 1 137 ? 17.690 -9.849 -9.399 1.00 93.62 137 ILE A O 1
ATOM 1093 N N . ILE A 1 138 ? 18.283 -10.834 -11.334 1.00 91.44 138 ILE A N 1
ATOM 1094 C CA . ILE A 1 138 ? 17.718 -12.150 -10.992 1.00 91.44 138 ILE A CA 1
ATOM 1095 C C . ILE A 1 138 ? 18.391 -12.697 -9.730 1.00 91.44 138 ILE A C 1
ATOM 1097 O O . ILE A 1 138 ? 17.711 -13.124 -8.793 1.00 91.44 138 ILE A O 1
ATOM 1101 N N . ARG A 1 139 ? 19.725 -12.625 -9.665 1.00 90.94 139 ARG A N 1
ATOM 1102 C CA . ARG A 1 139 ? 20.501 -13.048 -8.495 1.00 90.94 139 ARG A CA 1
ATOM 1103 C C . ARG A 1 139 ? 20.110 -12.257 -7.247 1.00 90.94 139 ARG A C 1
ATOM 1105 O O . ARG A 1 139 ? 19.927 -12.841 -6.179 1.00 90.94 139 ARG A O 1
ATOM 1112 N N . GLN A 1 140 ? 19.955 -10.941 -7.365 1.00 89.50 140 GLN A N 1
ATOM 1113 C CA . GLN A 1 140 ? 19.562 -10.087 -6.250 1.00 89.50 140 GLN A CA 1
ATOM 1114 C C . GLN A 1 140 ? 18.155 -10.430 -5.744 1.00 89.50 140 GLN A C 1
ATOM 1116 O O . GLN A 1 140 ? 17.920 -10.404 -4.533 1.00 89.50 140 GLN A O 1
ATOM 1121 N N . ASN A 1 141 ? 17.236 -10.783 -6.645 1.00 88.06 141 ASN A N 1
ATOM 1122 C CA . ASN A 1 141 ? 15.877 -11.160 -6.275 1.00 88.06 141 ASN A CA 1
ATOM 1123 C C . ASN A 1 141 ? 15.847 -12.476 -5.480 1.00 88.06 141 ASN A C 1
ATOM 1125 O O . ASN A 1 141 ? 15.246 -12.525 -4.410 1.00 88.06 141 ASN A O 1
ATOM 1129 N N . GLN A 1 142 ? 16.608 -13.490 -5.906 1.00 85.50 142 GLN A N 1
ATOM 1130 C CA . GLN A 1 142 ? 16.730 -14.756 -5.165 1.00 85.50 142 GLN A CA 1
ATOM 1131 C C . GLN A 1 142 ? 17.335 -14.571 -3.763 1.00 85.50 142 GLN A C 1
ATOM 1133 O O . GLN A 1 142 ? 16.901 -15.195 -2.794 1.00 85.50 142 GLN A O 1
ATOM 1138 N 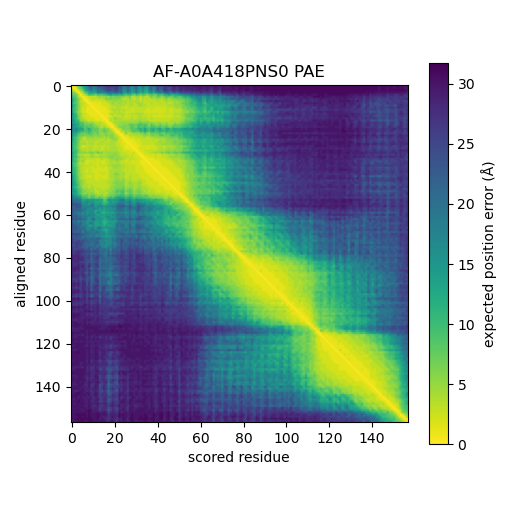N . VAL A 1 143 ? 18.320 -13.677 -3.617 1.00 85.19 143 VAL A N 1
ATOM 1139 C CA . VAL A 1 143 ? 18.910 -13.359 -2.305 1.00 85.19 143 VAL A CA 1
ATOM 1140 C C . VAL A 1 143 ? 17.900 -12.662 -1.389 1.00 85.19 143 VAL A C 1
ATOM 1142 O O . VAL A 1 143 ? 17.880 -12.930 -0.185 1.00 85.19 143 VAL A O 1
ATOM 1145 N N . LYS A 1 144 ? 17.065 -11.768 -1.933 1.00 81.44 144 LYS A N 1
ATOM 1146 C CA . LYS A 1 144 ? 16.000 -11.100 -1.169 1.00 81.44 144 LYS A CA 1
ATOM 1147 C C . LYS A 1 144 ? 14.956 -12.107 -0.698 1.00 81.44 144 L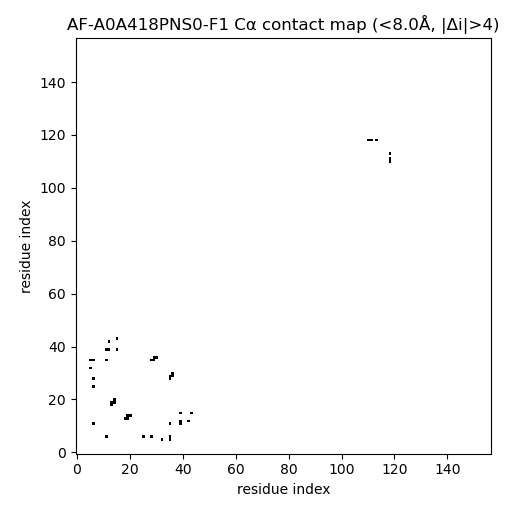YS A C 1
ATOM 1149 O O . LYS A 1 144 ? 14.643 -12.111 0.489 1.00 81.44 144 LYS A O 1
ATOM 1154 N N . GLU A 1 145 ? 14.504 -12.999 -1.574 1.00 79.50 145 GLU A N 1
ATOM 1155 C CA . GLU A 1 145 ? 13.572 -14.070 -1.209 1.00 79.50 145 GLU A CA 1
ATOM 1156 C C . GLU A 1 145 ? 14.151 -14.949 -0.093 1.00 79.50 145 GLU A C 1
ATOM 1158 O O . GLU A 1 145 ? 13.516 -15.114 0.947 1.00 79.50 145 G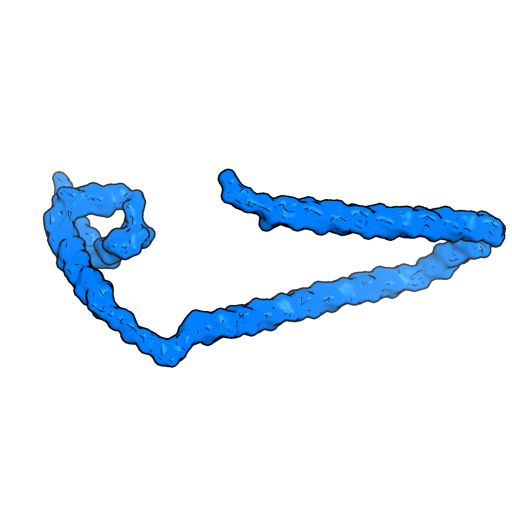LU A O 1
ATOM 1163 N N . GLY A 1 146 ? 15.403 -15.405 -0.212 1.00 77.44 146 GLY A N 1
ATOM 1164 C CA . GLY A 1 146 ? 16.049 -16.216 0.827 1.00 77.44 146 GLY A CA 1
ATOM 1165 C C . GLY A 1 146 ? 16.170 -15.524 2.194 1.00 77.44 146 GLY A C 1
ATOM 1166 O O . GLY A 1 146 ? 16.033 -16.175 3.232 1.00 77.44 146 GLY A O 1
ATOM 1167 N N . LYS A 1 147 ? 16.391 -14.202 2.222 1.00 78.62 147 LYS A N 1
ATOM 1168 C CA . LYS A 1 147 ? 16.409 -13.415 3.470 1.00 78.62 147 LYS A CA 1
ATOM 1169 C C . LYS A 1 147 ? 15.017 -13.271 4.079 1.00 78.62 147 LYS A C 1
ATOM 1171 O O . LYS A 1 147 ? 14.880 -13.381 5.293 1.00 78.62 147 LYS A O 1
ATOM 1176 N N . ILE A 1 148 ? 13.994 -13.059 3.253 1.00 75.12 148 ILE A N 1
ATOM 1177 C CA . ILE A 1 148 ? 12.602 -12.951 3.706 1.00 75.12 148 ILE A CA 1
ATOM 1178 C C . ILE A 1 148 ? 12.130 -14.293 4.277 1.00 75.12 148 ILE A C 1
ATOM 1180 O O . ILE A 1 148 ? 11.541 -14.311 5.355 1.00 75.12 148 ILE A O 1
ATOM 1184 N N . PHE A 1 149 ? 12.449 -15.414 3.625 1.00 71.19 149 PHE A N 1
ATOM 1185 C CA . PHE A 1 149 ? 12.120 -16.744 4.143 1.00 71.19 149 PHE A CA 1
ATOM 1186 C C . PHE A 1 149 ? 12.840 -17.050 5.461 1.00 71.19 149 PHE A C 1
ATOM 1188 O O . PHE A 1 149 ? 12.201 -17.513 6.398 1.00 71.19 149 PHE A O 1
ATOM 1195 N N . LYS A 1 150 ? 14.139 -16.741 5.588 1.00 67.56 150 LYS A N 1
ATOM 1196 C CA . LYS A 1 150 ? 14.871 -16.958 6.850 1.00 67.56 150 LYS A CA 1
ATOM 1197 C C . LYS A 1 150 ? 14.371 -16.084 8.002 1.00 67.56 150 LYS A C 1
ATOM 1199 O O . LYS A 1 150 ? 14.257 -16.585 9.114 1.00 67.56 150 LYS A O 1
ATOM 1204 N N . ASN A 1 151 ? 14.057 -14.814 7.748 1.00 68.88 151 ASN A N 1
ATOM 1205 C CA . ASN A 1 151 ? 13.613 -13.893 8.798 1.00 68.88 151 ASN A CA 1
ATOM 1206 C C . ASN A 1 151 ? 12.174 -14.159 9.266 1.00 68.88 151 ASN A C 1
ATOM 1208 O O . ASN A 1 151 ? 11.860 -13.861 10.410 1.00 68.88 151 ASN A O 1
ATOM 1212 N N . ASN A 1 152 ? 11.309 -14.726 8.417 1.00 64.81 152 ASN A N 1
ATOM 1213 C CA . ASN A 1 152 ? 9.928 -15.063 8.792 1.00 64.81 152 ASN A CA 1
ATOM 1214 C C . ASN A 1 152 ? 9.755 -16.503 9.318 1.00 64.81 152 ASN A C 1
ATOM 1216 O O . ASN A 1 152 ? 8.671 -16.843 9.781 1.00 64.81 152 ASN A O 1
ATOM 1220 N N . LEU A 1 153 ? 10.791 -17.350 9.247 1.00 61.12 153 LEU A N 1
ATOM 1221 C CA . LEU A 1 153 ? 10.771 -18.741 9.731 1.00 61.12 153 LEU A CA 1
ATOM 1222 C C . LEU A 1 153 ? 11.651 -18.975 10.967 1.00 61.12 153 LEU A C 1
ATOM 1224 O O . LEU A 1 153 ? 11.856 -20.129 11.337 1.00 61.12 153 LEU A O 1
ATOM 1228 N N . GLN A 1 154 ? 12.179 -17.935 11.624 1.00 56.59 154 GLN A N 1
ATOM 1229 C CA . GLN A 1 154 ? 12.751 -18.144 12.956 1.00 56.59 154 GLN A CA 1
ATOM 1230 C C . GLN A 1 154 ? 11.606 -18.491 13.921 1.00 56.59 154 GLN A C 1
ATOM 1232 O O . GLN A 1 154 ? 10.734 -17.644 14.131 1.00 56.59 154 GLN A O 1
ATOM 1237 N N . PRO A 1 155 ? 11.562 -19.709 14.502 1.00 49.59 155 PRO A N 1
ATOM 1238 C CA . PRO A 1 155 ? 10.682 -19.947 15.631 1.00 49.59 155 PRO A CA 1
ATOM 1239 C C . PRO A 1 155 ? 11.127 -18.993 16.737 1.00 49.59 155 PRO A C 1
ATOM 1241 O O . PRO A 1 155 ? 12.322 -18.890 17.016 1.00 49.59 155 PRO A O 1
ATOM 1244 N N . MET A 1 156 ? 10.176 -18.267 17.322 1.00 50.78 156 MET A N 1
ATOM 1245 C CA . MET A 1 156 ? 10.424 -17.531 18.555 1.00 50.78 156 MET A CA 1
ATOM 1246 C C . MET A 1 156 ? 10.904 -18.553 19.593 1.00 50.78 156 MET A C 1
ATOM 1248 O O . MET A 1 156 ? 10.113 -19.373 20.058 1.00 50.78 156 MET A O 1
ATOM 1252 N N . SER A 1 157 ? 12.210 -18.562 19.858 1.00 47.28 157 SER A N 1
ATOM 1253 C CA . SER A 1 157 ? 12.820 -19.232 21.005 1.00 47.28 157 SER A CA 1
ATOM 1254 C C . SER A 1 157 ? 12.907 -18.251 22.156 1.00 47.28 157 SER A C 1
ATOM 1256 O O . SER A 1 157 ? 13.457 -17.154 21.894 1.00 47.28 157 SER A O 1
#

Mean predicted aligned error: 17.89 Å

Secondary structure (DSSP, 8-state):
-----PPPHHHHHHHHTTTTTT-HHHHHHHHH-HHHHHHHHHHHHHHHHHHTSPPPPPSS-HHHHHHHHHHHHHHHHHHHHHHHHHHHHHHHHHHHHHHHTTTHHHHHHHHHSS-HHHHHHHHHHHHHHHHHHHHHHHHHHHHHHHHHHHHHS----

pLDDT: mean 82.3, std 11.08, range [34.31, 95.81]

Organism: NCBI:txid2056311

Foldseek 3Di:
DDPPDDDDPVRLVCCLVVVPVPPPVVVVRCVVDPVSVVVSVVVVVVVVVVVPPDPDDDPDDPVVVVVVVVVVVVVVVVVVVVVVVVVVVVVVVVVVVVVCVVVVVVVVCVLPVDDPVVNVVVVVVVVVVVVVVVVVVVVVVVVVVVVVVVVVPDDPD

Sequence (157 aa):
MKNSSHLSDEALQSYLLKEIQDDSLIVEHLEACSKCQKRLEEYQVVIKNVQKIEPEGFTFDVSALVMNTVTVYEKRKSRRQEFAFWGVLILLVLGISFFSLPFLPAVFKLFFSGSGLITLLAIGVGLGVFLFLLTDIIRQNQVKEGKIFKNNLQPMS

Radius of gyration: 35.3 Å; Cα contacts (8 Å, |Δi|>4): 23; chains: 1; bounding box: 60×47×90 Å

Solvent-accessible surface area (backbone atoms only — not comparable to full-atom values): 9175 Å² total; per-residue (Å²): 135,83,81,86,70,75,82,53,72,65,60,51,49,36,44,73,72,56,76,52,74,82,50,65,70,58,53,55,45,44,76,73,29,69,70,56,40,53,51,47,52,54,50,50,52,52,52,56,54,57,70,66,52,76,75,79,76,66,96,58,66,61,66,62,55,52,50,53,55,51,52,53,50,51,53,55,53,51,54,53,49,50,51,50,50,51,51,51,50,52,52,51,52,50,49,53,49,64,67,41,56,83,50,44,64,61,54,49,46,63,59,65,70,49,60,71,67,59,43,51,51,51,50,51,51,52,52,51,52,50,53,50,50,51,52,49,52,54,53,51,49,55,53,50,52,55,50,53,54,54,70,75,63,61,74,93,123